Protein AF-Q23G77-F1 (afdb_monomer)

Foldseek 3Di:
DDDPCVVVVVVVVVVVVVVVVVVVVVVVVVVVVVVCVVCVVPPDDVLQVLLQVQQCVQQVQLVVLQVVPCVVDVLESRSLLVLLQVLLLVLLLLVLPPPDPSNSVSNSNRRSVNSHDPPVLVVSLVVNCVVPVVSSVCNVCVSVVSSVVSSVVSVVVSVVVD

Radius of gyration: 21.36 Å; Cα contacts (8 Å, |Δi|>4): 140; chains: 1; bounding box: 44×40×78 Å

Structure (mmCIF, N/CA/C/O backbone):
data_AF-Q23G77-F1
#
_entry.id   AF-Q23G77-F1
#
loop_
_atom_site.group_PDB
_atom_site.id
_atom_site.type_symbol
_atom_site.label_atom_id
_atom_site.label_alt_id
_atom_site.label_comp_id
_atom_site.label_asym_id
_atom_site.label_entity_id
_atom_site.label_seq_id
_atom_site.pdbx_PDB_ins_code
_atom_site.Cartn_x
_atom_site.Cartn_y
_atom_site.Cartn_z
_atom_site.occupancy
_atom_site.B_iso_or_equiv
_atom_site.auth_seq_id
_atom_site.auth_comp_id
_atom_site.auth_asym_id
_atom_site.auth_atom_id
_atom_site.pdbx_PDB_model_num
ATOM 1 N N . MET A 1 1 ? 13.137 16.584 50.695 1.00 63.25 1 MET A N 1
ATOM 2 C CA . MET A 1 1 ? 11.886 16.493 49.913 1.00 63.25 1 MET A CA 1
ATOM 3 C C . MET A 1 1 ? 11.955 15.185 49.136 1.00 63.25 1 MET A C 1
ATOM 5 O O . MET A 1 1 ? 12.635 15.125 48.122 1.00 63.25 1 MET A O 1
ATOM 9 N N . SER A 1 2 ? 11.422 14.098 49.696 1.00 70.06 2 SER A N 1
ATOM 10 C CA . SER A 1 2 ? 11.386 12.793 49.027 1.00 70.06 2 SER A CA 1
ATOM 11 C C . SER A 1 2 ? 10.334 12.839 47.921 1.00 70.06 2 SER A C 1
ATOM 13 O O . SER A 1 2 ? 9.212 13.284 48.165 1.00 70.06 2 SER A O 1
ATOM 15 N N . MET A 1 3 ? 10.692 12.426 46.701 1.00 59.19 3 MET A N 1
ATOM 16 C CA . MET A 1 3 ? 9.688 12.244 45.652 1.00 59.19 3 MET A CA 1
ATOM 17 C C . MET A 1 3 ? 8.653 11.209 46.118 1.00 59.19 3 MET A C 1
ATOM 19 O O . MET A 1 3 ? 9.038 10.201 46.716 1.00 59.19 3 MET A O 1
ATOM 23 N N . PRO A 1 4 ? 7.355 11.429 45.853 1.00 71.25 4 PRO A N 1
ATOM 24 C CA . PRO A 1 4 ? 6.320 10.469 46.199 1.00 71.25 4 PRO A CA 1
ATOM 25 C C . PRO A 1 4 ? 6.540 9.164 45.423 1.00 71.25 4 PRO A C 1
ATOM 27 O O . PRO A 1 4 ? 6.662 9.168 44.198 1.00 71.25 4 PRO A O 1
ATOM 30 N N . GLN A 1 5 ? 6.563 8.043 46.149 1.00 70.50 5 GLN A N 1
ATOM 31 C CA . GLN A 1 5 ? 6.802 6.680 45.649 1.00 70.50 5 GLN A CA 1
ATOM 32 C C . GLN A 1 5 ? 5.964 6.328 44.400 1.00 70.50 5 GLN A C 1
ATOM 34 O O . GLN A 1 5 ? 6.405 5.586 43.535 1.00 70.50 5 GLN A O 1
ATOM 39 N N . GLN A 1 6 ? 4.787 6.939 44.258 1.00 69.44 6 GLN A N 1
ATOM 40 C CA . GLN A 1 6 ? 3.874 6.764 43.127 1.00 69.44 6 GLN A CA 1
ATOM 41 C C . GLN A 1 6 ? 4.423 7.285 41.780 1.00 69.44 6 GLN A C 1
ATOM 43 O O . GLN A 1 6 ? 4.145 6.699 40.734 1.00 69.44 6 GLN A O 1
ATOM 48 N N . GLN A 1 7 ? 5.227 8.358 41.782 1.00 67.06 7 GLN A N 1
ATOM 49 C CA . GLN A 1 7 ? 5.918 8.839 40.571 1.00 67.06 7 GLN A CA 1
ATOM 50 C C . GLN A 1 7 ? 7.051 7.883 40.165 1.00 67.06 7 GLN A C 1
ATOM 52 O O . GLN A 1 7 ? 7.207 7.596 38.977 1.00 67.06 7 GLN A O 1
ATOM 57 N N . VAL A 1 8 ? 7.725 7.330 41.183 1.00 69.88 8 VAL A N 1
ATOM 58 C CA . VAL A 1 8 ? 8.559 6.112 41.184 1.00 69.88 8 VAL A CA 1
ATOM 59 C C . VAL A 1 8 ? 8.158 5.067 40.139 1.00 69.88 8 VAL A C 1
ATOM 61 O O . VAL A 1 8 ? 8.776 4.809 39.101 1.00 69.88 8 VAL A O 1
ATOM 64 N N . ASP A 1 9 ? 7.000 4.501 40.457 1.00 70.88 9 ASP A N 1
ATOM 65 C CA . ASP A 1 9 ? 6.458 3.305 39.839 1.00 70.88 9 ASP A CA 1
ATOM 66 C C . ASP A 1 9 ? 5.898 3.586 38.442 1.00 70.88 9 ASP A C 1
ATOM 68 O O . ASP A 1 9 ? 6.111 2.791 37.525 1.00 70.88 9 ASP A O 1
ATOM 72 N N . SER A 1 10 ? 5.282 4.757 38.232 1.00 68.81 10 SER A N 1
ATOM 73 C CA . SER A 1 10 ? 4.779 5.154 36.908 1.00 68.81 10 SER A CA 1
ATOM 74 C C . SER A 1 10 ? 5.895 5.270 35.864 1.00 68.81 10 SER A C 1
ATOM 76 O O . SER A 1 10 ? 5.735 4.825 34.725 1.00 68.81 10 SER A O 1
ATOM 78 N N . HIS A 1 11 ? 7.059 5.803 36.249 1.00 65.94 11 HIS A N 1
ATOM 79 C CA . HIS A 1 11 ? 8.170 5.999 35.322 1.00 65.94 11 HIS A CA 1
ATOM 80 C C . HIS A 1 11 ? 8.851 4.666 34.972 1.00 65.94 11 HIS A C 1
ATOM 82 O O . HIS A 1 11 ? 9.249 4.442 33.824 1.00 65.94 11 HIS A O 1
ATOM 88 N N . ASN A 1 12 ? 8.930 3.749 35.940 1.00 69.88 12 ASN A N 1
ATOM 89 C CA . ASN A 1 12 ? 9.421 2.389 35.720 1.00 69.88 12 ASN A CA 1
ATOM 90 C C . ASN A 1 12 ? 8.481 1.574 34.820 1.00 69.88 12 ASN A C 1
ATOM 92 O O . ASN A 1 12 ? 8.948 0.814 33.969 1.00 69.88 12 ASN A O 1
ATOM 96 N N . GLN A 1 13 ? 7.167 1.766 34.950 1.00 68.44 13 GLN A N 1
ATOM 97 C CA . GLN A 1 13 ? 6.171 1.070 34.137 1.00 68.44 13 GLN A CA 1
ATOM 98 C C . GLN A 1 13 ? 6.194 1.524 32.666 1.00 68.44 13 GLN A C 1
ATOM 100 O O . GLN A 1 13 ? 6.153 0.684 31.766 1.00 68.44 13 GLN A O 1
ATOM 105 N N . VAL A 1 14 ? 6.358 2.828 32.407 1.00 75.06 14 VAL A N 1
ATOM 106 C CA . VAL A 1 14 ? 6.509 3.374 31.042 1.00 75.06 14 VAL A CA 1
ATOM 107 C C . VAL A 1 14 ? 7.774 2.844 30.360 1.00 75.06 14 VAL A C 1
ATOM 109 O O . VAL A 1 14 ? 7.729 2.431 29.200 1.00 75.06 14 VAL A O 1
ATOM 112 N N . ASN A 1 15 ? 8.897 2.794 31.081 1.00 77.94 15 ASN A N 1
ATOM 113 C CA . ASN A 1 15 ? 10.148 2.257 30.542 1.00 77.94 15 ASN A CA 1
ATOM 114 C C . ASN A 1 15 ? 10.033 0.760 30.228 1.00 77.94 15 ASN A C 1
ATOM 116 O O . ASN A 1 15 ? 10.481 0.321 29.171 1.00 77.94 15 ASN A O 1
ATOM 120 N N . LYS A 1 16 ? 9.379 -0.015 31.102 1.00 77.00 16 LYS A N 1
ATOM 121 C CA . LYS A 1 16 ? 9.145 -1.448 30.887 1.00 77.00 16 LYS A CA 1
ATOM 122 C C . LYS A 1 16 ? 8.354 -1.707 29.599 1.00 77.00 16 LYS A C 1
ATOM 124 O O . LYS A 1 16 ? 8.768 -2.554 28.813 1.00 77.00 16 LYS A O 1
ATOM 129 N N . ASN A 1 17 ? 7.293 -0.939 29.339 1.00 78.69 17 ASN A N 1
ATOM 130 C CA . ASN A 1 17 ? 6.506 -1.062 28.105 1.00 78.69 17 ASN A CA 1
ATOM 131 C C . ASN A 1 17 ? 7.336 -0.760 26.846 1.00 78.69 17 ASN A C 1
ATOM 133 O O . ASN A 1 17 ? 7.266 -1.520 25.883 1.00 78.69 17 ASN A O 1
ATOM 137 N N . ARG A 1 18 ? 8.198 0.266 26.880 1.00 73.88 18 ARG A N 1
ATOM 138 C CA . ARG A 1 18 ? 9.117 0.564 25.765 1.00 73.88 18 ARG A CA 1
ATOM 139 C C . ARG A 1 18 ? 10.095 -0.575 25.475 1.00 73.88 18 ARG A C 1
ATOM 141 O O . ARG A 1 18 ? 10.356 -0.865 24.312 1.00 73.88 18 ARG A O 1
ATOM 148 N N . TYR A 1 19 ? 10.628 -1.240 26.502 1.00 77.88 19 TYR A N 1
ATOM 149 C CA . TYR A 1 19 ? 11.519 -2.388 26.292 1.00 77.88 19 TYR A CA 1
ATOM 150 C C . TYR A 1 19 ? 10.796 -3.576 25.649 1.00 77.88 19 TYR A C 1
ATOM 152 O O . TYR A 1 19 ? 11.379 -4.235 24.791 1.00 77.88 19 TYR A O 1
ATOM 160 N N . TYR A 1 20 ? 9.532 -3.823 26.009 1.00 77.19 20 TYR A N 1
ATOM 161 C CA . TYR A 1 20 ? 8.719 -4.849 25.349 1.00 77.19 20 TYR A CA 1
ATOM 162 C C . TYR A 1 20 ? 8.450 -4.513 23.882 1.00 77.19 20 TYR A C 1
ATOM 164 O O . TYR A 1 20 ? 8.608 -5.387 23.035 1.00 77.19 20 TYR A O 1
ATOM 172 N N . GLU A 1 21 ? 8.105 -3.264 23.565 1.00 71.44 21 GLU A N 1
ATOM 173 C CA . GLU A 1 21 ? 7.910 -2.824 22.177 1.00 71.44 21 GLU A CA 1
ATOM 174 C C . GLU A 1 21 ? 9.179 -3.034 21.339 1.00 71.44 21 GLU A C 1
ATOM 176 O O . GLU A 1 21 ? 9.121 -3.635 20.266 1.00 71.44 21 GLU A O 1
ATOM 181 N N . ILE A 1 22 ? 10.341 -2.621 21.857 1.00 78.25 22 ILE A N 1
ATOM 182 C CA . ILE A 1 22 ? 11.633 -2.813 21.181 1.00 78.25 22 ILE A CA 1
ATOM 183 C C . ILE A 1 22 ? 11.946 -4.305 21.013 1.00 78.25 22 ILE A C 1
ATOM 185 O O . ILE A 1 22 ? 12.368 -4.721 19.936 1.00 78.25 22 ILE A O 1
ATOM 189 N N . ALA A 1 23 ? 11.717 -5.126 22.041 1.00 79.12 23 ALA A N 1
ATOM 190 C CA . ALA A 1 23 ? 11.965 -6.564 21.975 1.00 79.12 23 ALA A CA 1
ATOM 191 C C . ALA A 1 23 ? 11.074 -7.263 20.936 1.00 79.12 23 ALA A C 1
ATOM 193 O O . ALA A 1 23 ? 11.560 -8.114 20.194 1.00 79.12 23 ALA A O 1
ATOM 194 N N . VAL A 1 24 ? 9.797 -6.877 20.838 1.00 74.75 24 VAL A N 1
ATOM 195 C CA . VAL A 1 24 ? 8.869 -7.395 19.820 1.00 74.75 24 VAL A CA 1
ATOM 196 C C . VAL A 1 24 ? 9.322 -6.992 18.418 1.00 74.75 24 VAL A C 1
ATOM 198 O O . VAL A 1 24 ? 9.345 -7.837 17.527 1.00 74.75 24 VAL A O 1
ATOM 201 N N . ILE A 1 25 ? 9.748 -5.740 18.223 1.00 74.31 25 ILE A N 1
ATOM 202 C CA . ILE A 1 25 ? 10.278 -5.272 16.933 1.00 74.31 25 ILE A CA 1
ATOM 203 C C . ILE A 1 25 ? 11.523 -6.076 16.536 1.00 74.31 25 ILE A C 1
ATOM 205 O O . ILE A 1 25 ? 11.597 -6.582 15.418 1.00 74.31 25 ILE A O 1
ATOM 209 N N . LEU A 1 26 ? 12.481 -6.248 17.452 1.00 75.88 26 LEU A N 1
ATOM 210 C CA . LEU A 1 26 ? 13.703 -7.017 17.192 1.00 75.88 26 LEU A CA 1
ATOM 211 C C . LEU A 1 26 ? 13.415 -8.495 16.905 1.00 75.88 26 LEU A C 1
ATOM 213 O O . LEU A 1 26 ? 14.096 -9.101 16.082 1.00 75.88 26 LEU A O 1
ATOM 217 N N . PHE A 1 27 ? 12.405 -9.067 17.560 1.00 81.44 27 PHE A N 1
ATOM 218 C CA . PHE A 1 27 ? 11.961 -10.438 17.323 1.00 81.44 27 PHE A CA 1
ATOM 219 C C . PHE A 1 27 ? 11.307 -10.618 15.947 1.00 81.44 27 PHE A C 1
ATOM 221 O O . PHE A 1 27 ? 11.573 -11.601 15.262 1.00 81.44 27 PHE A O 1
ATOM 228 N N . ILE A 1 28 ? 10.491 -9.657 15.506 1.00 75.94 28 ILE A N 1
ATOM 229 C CA . ILE A 1 28 ? 9.913 -9.675 14.154 1.00 75.94 28 ILE A CA 1
ATOM 230 C C . ILE A 1 28 ? 11.032 -9.582 13.110 1.00 75.94 28 ILE A C 1
ATOM 232 O O . ILE A 1 28 ? 11.087 -10.406 12.201 1.00 75.94 28 ILE A O 1
ATOM 236 N N . ILE A 1 29 ? 11.974 -8.651 13.294 1.00 78.88 29 ILE A N 1
ATOM 237 C CA . ILE A 1 29 ? 13.127 -8.487 12.398 1.00 78.88 29 ILE A CA 1
ATOM 238 C C . ILE A 1 29 ? 13.970 -9.769 12.344 1.00 78.88 29 ILE A C 1
ATOM 240 O O . ILE A 1 29 ? 14.403 -10.175 11.268 1.00 78.88 29 ILE A O 1
ATOM 244 N N . SER A 1 30 ? 14.206 -10.437 13.477 1.00 71.88 30 SER A N 1
ATOM 245 C CA . SER A 1 30 ? 15.010 -11.662 13.494 1.00 71.88 30 SER A CA 1
ATOM 246 C C . SER A 1 30 ? 14.306 -12.838 12.816 1.00 71.88 30 SER A C 1
ATOM 248 O O . SER A 1 30 ? 14.964 -13.582 12.090 1.00 71.88 30 SER A O 1
ATOM 250 N N . ILE A 1 31 ? 12.984 -12.976 12.969 1.00 77.81 31 ILE A N 1
ATOM 251 C CA . ILE A 1 31 ? 12.193 -13.958 12.213 1.00 77.81 31 ILE A CA 1
ATOM 252 C C . ILE A 1 31 ? 12.276 -13.679 10.713 1.00 77.81 31 ILE A C 1
ATOM 254 O O . ILE A 1 31 ? 12.492 -14.614 9.944 1.00 77.81 31 ILE A O 1
ATOM 258 N N . GLU A 1 32 ? 12.144 -12.421 10.289 1.00 75.75 32 GLU A N 1
ATOM 259 C CA . GLU A 1 32 ? 12.254 -12.050 8.874 1.00 75.75 32 GLU A CA 1
ATOM 260 C C . GLU A 1 32 ? 13.648 -12.355 8.318 1.00 75.75 32 GLU A C 1
ATOM 262 O O . GLU A 1 32 ? 13.753 -12.942 7.244 1.00 75.75 32 GLU A O 1
ATOM 267 N N . ILE A 1 33 ? 14.718 -12.059 9.064 1.00 73.38 33 ILE A N 1
ATOM 268 C CA . ILE A 1 33 ? 16.099 -12.367 8.660 1.00 73.38 33 ILE A CA 1
ATOM 269 C C . ILE A 1 33 ? 16.335 -13.879 8.573 1.00 73.38 33 ILE A C 1
ATOM 271 O O . ILE A 1 33 ? 16.971 -14.345 7.627 1.00 73.38 33 ILE A O 1
ATOM 275 N N . ILE A 1 34 ? 15.840 -14.660 9.538 1.00 73.06 34 ILE A N 1
ATOM 276 C CA . ILE A 1 34 ? 15.989 -16.124 9.546 1.00 73.06 34 ILE A CA 1
ATOM 277 C C . ILE A 1 34 ? 15.176 -16.744 8.406 1.00 73.06 34 ILE A C 1
ATOM 279 O O . ILE A 1 34 ? 15.706 -17.567 7.661 1.00 73.06 34 ILE A O 1
ATOM 283 N N . GLY A 1 35 ? 13.925 -16.314 8.225 1.00 69.62 35 GLY A N 1
ATOM 284 C CA . GLY A 1 35 ? 13.074 -16.737 7.113 1.00 69.62 35 GLY A CA 1
ATOM 285 C C . GLY A 1 35 ? 13.700 -16.394 5.762 1.00 69.62 35 GLY A C 1
ATOM 286 O O . GLY A 1 35 ? 13.786 -17.261 4.893 1.00 69.62 35 GLY A O 1
ATOM 287 N N . PHE A 1 36 ? 14.234 -15.178 5.624 1.00 67.06 36 PHE A N 1
ATOM 288 C CA . PHE A 1 36 ? 14.992 -14.744 4.454 1.00 67.06 36 PHE A CA 1
ATOM 289 C C . PHE A 1 36 ? 16.226 -15.618 4.219 1.00 67.06 36 PHE A C 1
ATOM 291 O O . PHE A 1 36 ? 16.433 -16.083 3.107 1.00 67.06 36 PHE A O 1
ATOM 298 N N . SER A 1 37 ? 17.008 -15.915 5.258 1.00 61.50 37 SER A N 1
ATOM 299 C CA . SER A 1 37 ? 18.234 -16.717 5.145 1.00 61.50 37 SER A CA 1
ATOM 300 C C . SER A 1 37 ? 17.947 -18.169 4.742 1.00 61.50 37 SER A C 1
ATOM 302 O O . SER A 1 37 ? 18.652 -18.728 3.901 1.00 61.50 37 SER A O 1
ATOM 304 N N . ILE A 1 38 ? 16.890 -18.776 5.294 1.00 64.44 38 ILE A N 1
ATOM 305 C CA . ILE A 1 38 ? 16.458 -20.141 4.954 1.00 64.44 38 ILE A CA 1
ATOM 306 C C . ILE A 1 38 ? 15.954 -20.201 3.506 1.00 64.44 38 ILE A C 1
ATOM 308 O O . ILE A 1 38 ? 16.300 -21.124 2.762 1.00 64.44 38 ILE A O 1
ATOM 312 N N . ALA A 1 39 ? 15.172 -19.199 3.097 1.00 57.28 39 ALA A N 1
ATOM 313 C CA . ALA A 1 39 ? 14.651 -19.086 1.743 1.00 57.28 39 ALA A CA 1
ATOM 314 C C . ALA A 1 39 ? 15.788 -18.866 0.724 1.00 57.28 39 ALA A C 1
ATOM 316 O O . ALA A 1 39 ? 15.895 -19.607 -0.256 1.00 57.28 39 ALA A O 1
ATOM 317 N N . PHE A 1 40 ? 16.699 -17.932 1.014 1.00 62.38 40 PHE A N 1
ATOM 318 C CA . PHE A 1 40 ? 17.852 -17.570 0.183 1.00 62.38 40 PHE A CA 1
ATOM 319 C C . PHE A 1 40 ? 18.828 -18.738 -0.021 1.00 62.38 40 PHE A C 1
ATOM 321 O O . PHE A 1 40 ? 19.319 -18.946 -1.126 1.00 62.38 40 PHE A O 1
ATOM 328 N N . SER A 1 41 ? 19.065 -19.544 1.020 1.00 58.00 41 SER A N 1
ATOM 329 C CA . SER A 1 41 ? 19.972 -20.700 0.978 1.00 58.00 41 SER A CA 1
ATOM 330 C C . SER A 1 41 ? 19.503 -21.837 0.065 1.00 58.00 41 SER A C 1
ATOM 332 O O . SER A 1 41 ? 20.321 -22.679 -0.304 1.00 58.00 41 SER A O 1
ATOM 334 N N . SER A 1 42 ? 18.205 -21.924 -0.229 1.00 56.75 42 SER A N 1
ATOM 335 C CA . SER A 1 42 ? 17.614 -23.182 -0.700 1.00 56.75 42 SER A CA 1
ATOM 336 C C . SER A 1 42 ? 16.935 -23.078 -2.068 1.00 56.75 42 SER A C 1
ATOM 338 O O . SER A 1 42 ? 16.825 -24.097 -2.743 1.00 56.75 42 SER A O 1
ATOM 340 N N . TYR A 1 43 ? 16.467 -21.889 -2.484 1.00 57.56 43 TYR A N 1
ATOM 341 C CA . TYR A 1 43 ? 15.514 -21.787 -3.605 1.00 57.56 43 TYR A CA 1
ATOM 342 C C . TYR A 1 43 ? 15.552 -20.498 -4.449 1.00 57.56 43 TYR A C 1
ATOM 344 O O . TYR A 1 43 ? 14.745 -20.372 -5.369 1.00 57.56 43 TYR A O 1
ATOM 352 N N . PHE A 1 44 ? 16.426 -19.523 -4.175 1.00 59.31 44 PHE A N 1
ATOM 353 C CA . PHE A 1 44 ? 16.261 -18.196 -4.784 1.00 59.31 44 PHE A CA 1
ATOM 354 C C . PHE A 1 44 ? 16.875 -18.076 -6.179 1.00 59.31 44 PHE A C 1
ATOM 356 O O . PHE A 1 44 ? 18.067 -17.822 -6.341 1.00 59.31 44 PHE A O 1
ATOM 363 N N . ASP A 1 45 ? 16.015 -18.180 -7.193 1.00 66.31 45 ASP A N 1
ATOM 364 C CA . ASP A 1 45 ? 16.232 -17.485 -8.459 1.00 66.31 45 ASP A CA 1
ATOM 365 C C . ASP A 1 45 ? 16.374 -15.978 -8.164 1.00 66.31 45 ASP A C 1
ATOM 367 O O . ASP A 1 45 ? 15.590 -15.409 -7.394 1.00 66.31 45 ASP A O 1
ATOM 371 N N . LEU A 1 46 ? 17.383 -15.330 -8.758 1.00 67.19 46 LEU A N 1
ATOM 372 C CA . LEU A 1 46 ? 17.695 -13.904 -8.566 1.00 67.19 46 LEU A CA 1
ATOM 373 C C . LEU A 1 46 ? 16.475 -13.008 -8.820 1.00 67.19 46 LEU A C 1
ATOM 375 O O . LEU A 1 46 ? 16.370 -11.924 -8.249 1.00 67.19 46 LEU A O 1
ATOM 379 N N . ASN A 1 47 ? 15.524 -13.492 -9.617 1.00 66.62 47 ASN A N 1
ATOM 380 C CA . ASN A 1 47 ? 14.263 -12.824 -9.904 1.00 66.62 47 ASN A CA 1
ATOM 381 C C . ASN A 1 47 ? 13.408 -12.532 -8.654 1.00 66.62 47 ASN A C 1
ATOM 383 O O . ASN A 1 47 ? 12.789 -11.473 -8.576 1.00 66.62 47 ASN A O 1
ATOM 387 N N . TYR A 1 48 ? 13.415 -13.402 -7.640 1.00 72.38 48 TYR A N 1
ATOM 388 C CA . TYR A 1 48 ? 12.634 -13.192 -6.410 1.00 72.38 48 TYR A CA 1
ATOM 389 C C . TYR A 1 48 ? 13.353 -12.310 -5.383 1.00 72.38 48 TYR A C 1
ATOM 391 O O . TYR A 1 48 ? 12.725 -11.765 -4.473 1.00 72.38 48 TYR A O 1
ATOM 399 N N . LEU A 1 49 ? 14.673 -12.146 -5.517 1.00 74.19 49 LEU A N 1
ATOM 400 C CA . LEU A 1 49 ? 15.459 -11.314 -4.608 1.00 74.19 49 LEU A CA 1
ATOM 401 C C . LEU A 1 49 ? 14.995 -9.855 -4.667 1.00 74.19 49 LEU A C 1
ATOM 403 O O . LEU A 1 49 ? 14.852 -9.208 -3.630 1.00 74.19 49 LEU A O 1
ATOM 407 N N . TYR A 1 50 ? 14.709 -9.355 -5.869 1.00 72.50 50 TYR A N 1
ATOM 408 C CA . TYR A 1 50 ? 14.224 -7.994 -6.065 1.00 72.50 50 TYR A CA 1
ATOM 409 C C . TYR A 1 50 ? 12.864 -7.767 -5.401 1.00 72.50 50 TYR A C 1
ATOM 411 O O . TYR A 1 50 ? 12.693 -6.765 -4.712 1.00 72.50 50 TYR A O 1
ATOM 419 N N . GLU A 1 51 ? 11.923 -8.705 -5.517 1.00 79.94 51 GLU A N 1
ATOM 420 C CA . GLU A 1 51 ? 10.606 -8.583 -4.876 1.00 79.94 51 GLU A CA 1
ATOM 421 C C . GLU A 1 51 ? 10.724 -8.446 -3.352 1.00 79.94 51 GLU A C 1
ATOM 423 O O . GLU A 1 51 ? 10.092 -7.570 -2.756 1.00 79.94 51 GLU A O 1
ATOM 428 N N . ILE A 1 52 ? 11.596 -9.245 -2.725 1.00 82.69 52 ILE A N 1
ATOM 429 C CA . ILE A 1 52 ? 11.841 -9.159 -1.281 1.00 82.69 52 ILE A CA 1
ATOM 430 C C . ILE A 1 52 ? 12.516 -7.840 -0.909 1.00 82.69 52 ILE A C 1
ATOM 432 O O . ILE A 1 52 ? 12.087 -7.182 0.039 1.00 82.69 52 ILE A O 1
ATOM 436 N N . LEU A 1 53 ? 13.552 -7.429 -1.645 1.00 82.19 53 LEU A N 1
ATOM 437 C CA . LEU A 1 53 ? 14.288 -6.196 -1.352 1.00 82.19 53 LEU A CA 1
ATOM 438 C C . LEU A 1 53 ? 13.413 -4.945 -1.519 1.00 82.19 53 LEU A C 1
ATOM 440 O O . LEU A 1 53 ? 13.536 -3.994 -0.744 1.00 82.19 53 LEU A O 1
ATOM 444 N N . PHE A 1 54 ? 12.509 -4.945 -2.499 1.00 83.88 54 PHE A N 1
ATOM 445 C CA . PHE A 1 54 ? 11.592 -3.834 -2.750 1.00 83.88 54 PHE A CA 1
ATOM 446 C C . PHE A 1 54 ? 10.345 -3.854 -1.855 1.00 83.88 54 PHE A C 1
ATOM 448 O O . PHE A 1 54 ? 9.692 -2.818 -1.704 1.00 83.88 54 PHE A O 1
ATOM 455 N N . GLY A 1 55 ? 10.044 -4.976 -1.195 1.00 89.06 55 GLY A N 1
ATOM 456 C CA . GLY A 1 55 ? 8.945 -5.103 -0.236 1.00 89.06 55 GLY A CA 1
ATOM 457 C C . GLY A 1 55 ? 8.950 -4.012 0.848 1.00 89.06 55 GLY A C 1
ATOM 458 O O . GLY A 1 55 ? 7.991 -3.239 0.928 1.00 89.06 55 GLY A O 1
ATOM 459 N N . PRO A 1 56 ? 10.020 -3.859 1.648 1.00 89.00 56 PRO A N 1
ATOM 460 C CA . PRO A 1 56 ? 10.109 -2.812 2.669 1.00 89.00 56 PRO A CA 1
ATOM 461 C C . PRO A 1 56 ? 9.943 -1.387 2.123 1.00 89.00 56 PRO A C 1
ATOM 463 O O . PRO A 1 56 ? 9.367 -0.534 2.802 1.00 89.00 56 PRO A O 1
ATOM 466 N N . ILE A 1 57 ? 10.391 -1.136 0.886 1.00 86.69 57 ILE A N 1
ATOM 467 C CA . ILE A 1 57 ? 10.319 0.184 0.240 1.00 86.69 57 ILE A CA 1
ATOM 468 C C . ILE A 1 57 ? 8.869 0.622 0.018 1.00 86.69 57 ILE A C 1
ATOM 470 O O . ILE A 1 57 ? 8.582 1.806 0.153 1.00 86.69 57 ILE A O 1
ATOM 474 N N . GLY A 1 58 ? 7.946 -0.297 -0.273 1.00 91.38 58 GLY A N 1
ATOM 475 C CA . GLY A 1 58 ? 6.516 0.028 -0.340 1.00 91.38 58 GLY A CA 1
ATOM 476 C C . GLY A 1 58 ? 5.799 -0.042 1.010 1.00 91.38 58 GLY A C 1
ATOM 477 O O . GLY A 1 58 ? 4.954 0.804 1.319 1.00 91.38 58 GLY A O 1
ATOM 478 N N . ALA A 1 59 ? 6.178 -0.995 1.864 1.00 94.25 59 ALA A N 1
ATOM 479 C CA . ALA A 1 59 ? 5.537 -1.196 3.161 1.00 94.25 59 ALA A CA 1
ATOM 480 C C . ALA A 1 59 ? 5.751 -0.012 4.118 1.00 94.25 59 ALA A C 1
ATOM 482 O O . ALA A 1 59 ? 4.828 0.355 4.853 1.00 94.25 59 ALA A O 1
ATOM 483 N N . LEU A 1 60 ? 6.940 0.604 4.106 1.00 91.25 60 LEU A N 1
ATOM 484 C CA . LEU A 1 60 ? 7.271 1.717 4.996 1.00 91.25 60 LEU A CA 1
ATOM 485 C C . LEU A 1 60 ? 6.443 2.985 4.690 1.00 91.25 60 LEU A C 1
ATOM 487 O O . LEU A 1 60 ? 5.813 3.501 5.617 1.00 91.25 60 LEU A O 1
ATOM 491 N N . PRO A 1 61 ? 6.342 3.480 3.439 1.00 89.56 61 PRO A N 1
ATOM 492 C CA . PRO A 1 61 ? 5.427 4.565 3.098 1.00 89.56 61 PRO A CA 1
ATOM 493 C C . PRO A 1 61 ? 3.972 4.233 3.420 1.00 89.56 61 PRO A C 1
ATOM 495 O O . PRO A 1 61 ? 3.287 5.083 3.985 1.00 89.56 61 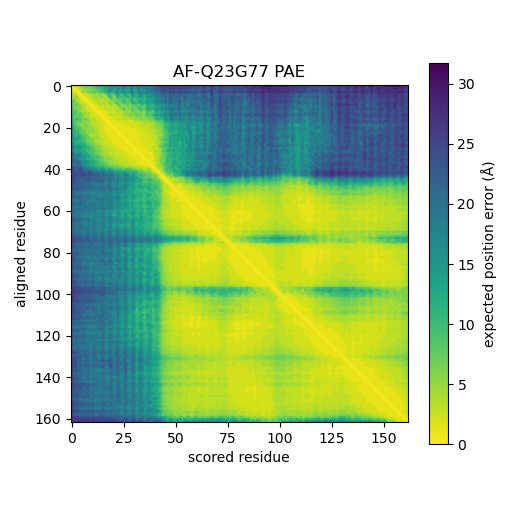PRO A O 1
ATOM 498 N N . ARG A 1 62 ? 3.504 3.003 3.159 1.00 96.88 62 ARG A N 1
ATOM 499 C CA . ARG A 1 62 ? 2.147 2.574 3.546 1.00 96.88 62 ARG A CA 1
ATOM 500 C C . ARG A 1 62 ? 1.921 2.707 5.049 1.00 96.88 62 ARG A C 1
ATOM 502 O O . ARG A 1 62 ? 0.886 3.221 5.478 1.00 96.88 62 ARG A O 1
ATOM 509 N N . TYR A 1 63 ? 2.884 2.259 5.854 1.00 95.69 63 TYR A N 1
ATOM 510 C CA . TYR A 1 63 ? 2.837 2.381 7.309 1.00 95.69 63 TYR A CA 1
ATOM 511 C C . TYR A 1 63 ? 2.796 3.850 7.748 1.00 95.69 63 TYR A C 1
ATOM 513 O O . TYR A 1 63 ? 1.951 4.228 8.562 1.00 95.69 63 TYR A O 1
ATOM 521 N N . ILE A 1 64 ? 3.645 4.705 7.171 1.00 92.69 64 ILE A N 1
ATOM 522 C CA . ILE A 1 64 ? 3.667 6.144 7.469 1.00 92.69 64 ILE A CA 1
ATOM 523 C C . ILE A 1 64 ? 2.336 6.800 7.077 1.00 92.69 64 ILE A C 1
ATOM 525 O O . ILE A 1 64 ? 1.738 7.494 7.896 1.00 92.69 64 ILE A O 1
ATOM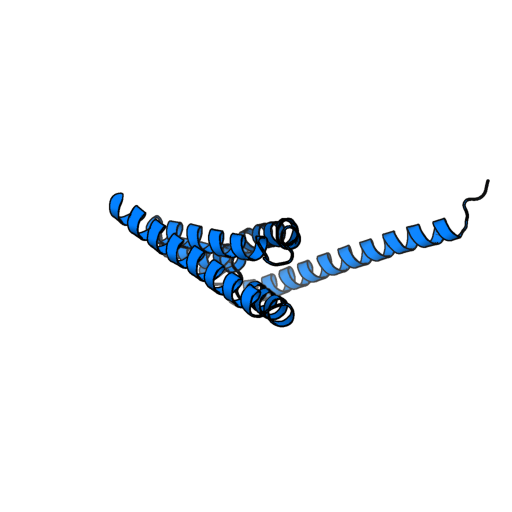 529 N N . LEU A 1 65 ? 1.830 6.553 5.867 1.00 94.19 65 LEU A N 1
ATOM 530 C CA . LEU A 1 65 ? 0.552 7.093 5.396 1.00 94.19 65 LEU A CA 1
ATOM 531 C C . LEU A 1 65 ? -0.600 6.646 6.298 1.00 94.19 65 LEU A C 1
ATOM 533 O O . LEU A 1 65 ? -1.390 7.474 6.747 1.00 94.19 65 LEU A O 1
ATOM 537 N N . SER A 1 66 ?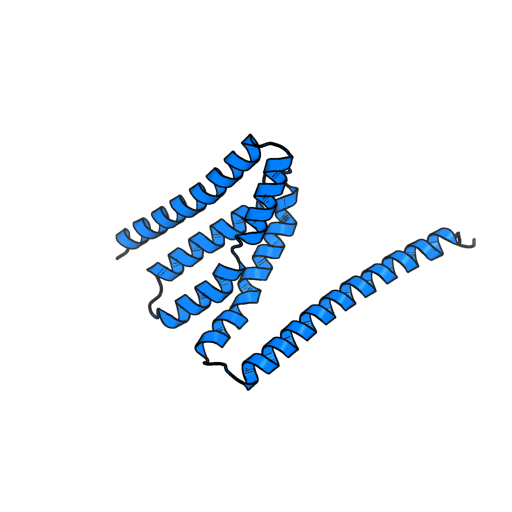 -0.666 5.355 6.623 1.00 95.88 66 SER A N 1
ATOM 538 C CA . SER A 1 66 ? -1.717 4.799 7.481 1.00 95.88 66 SER A CA 1
ATOM 539 C C . SER A 1 66 ? -1.670 5.399 8.886 1.00 95.88 66 SER A C 1
ATOM 541 O O . SER A 1 66 ? -2.685 5.877 9.387 1.00 95.88 66 SER A O 1
ATOM 543 N N . THR A 1 67 ? -0.492 5.455 9.513 1.00 94.19 67 THR A N 1
ATOM 544 C CA . THR A 1 67 ? -0.343 5.998 10.874 1.00 94.19 67 THR A CA 1
ATOM 545 C C . THR A 1 67 ? -0.562 7.505 10.950 1.00 94.19 67 THR A C 1
ATOM 547 O O . THR A 1 67 ? -1.072 7.984 11.961 1.00 94.19 67 THR A O 1
ATOM 550 N N . LYS A 1 68 ? -0.196 8.264 9.910 1.00 95.06 68 LYS A N 1
ATOM 551 C CA . LYS A 1 68 ? -0.312 9.729 9.899 1.00 95.06 68 LYS A CA 1
ATOM 552 C C . LYS A 1 68 ? -1.664 10.243 9.413 1.00 95.06 68 LYS A C 1
ATOM 554 O O . LYS A 1 68 ? -2.048 11.339 9.804 1.00 95.06 68 LYS A O 1
ATOM 559 N N . LEU A 1 69 ? -2.370 9.495 8.564 1.00 96.12 69 LEU A N 1
ATOM 560 C CA . LEU A 1 69 ? -3.555 10.011 7.872 1.00 96.12 69 LEU A CA 1
ATOM 561 C C . LEU A 1 69 ? -4.852 9.278 8.230 1.00 96.12 69 LEU A C 1
ATOM 563 O O . LEU A 1 69 ? -5.912 9.896 8.138 1.00 96.12 69 LEU A O 1
ATOM 567 N N . ASN A 1 70 ? -4.819 8.017 8.688 1.00 94.38 70 ASN A N 1
ATOM 568 C CA . ASN A 1 70 ? -6.064 7.287 8.994 1.00 94.38 70 ASN A CA 1
ATOM 569 C C . ASN A 1 70 ? -6.837 7.872 10.183 1.00 94.38 70 ASN A C 1
ATOM 571 O O . ASN A 1 70 ? -8.048 7.690 10.262 1.00 94.38 70 ASN A O 1
ATOM 575 N N . TYR A 1 71 ? -6.176 8.592 11.095 1.00 92.56 71 TYR A N 1
ATOM 576 C CA . TYR A 1 71 ? -6.858 9.239 12.220 1.00 92.56 71 TYR A CA 1
ATOM 577 C C . TYR A 1 71 ? -7.459 10.607 11.866 1.00 92.56 71 TYR A C 1
ATOM 579 O O . TYR A 1 71 ? -8.275 11.113 12.634 1.00 92.56 71 TYR A O 1
ATOM 587 N N . LEU A 1 72 ? -7.069 11.219 10.738 1.00 92.12 72 LEU A N 1
ATOM 588 C CA . LEU A 1 72 ? -7.533 12.563 10.366 1.00 92.12 72 LEU A CA 1
ATOM 589 C C . LEU A 1 72 ? -9.032 12.583 10.062 1.00 92.12 72 LEU A C 1
ATOM 591 O O . LEU A 1 72 ? -9.719 13.548 10.387 1.00 92.12 72 LEU A O 1
ATOM 595 N N . PHE A 1 73 ? -9.548 11.500 9.480 1.00 86.44 73 PHE A N 1
ATOM 596 C CA . PHE A 1 73 ? -10.959 11.359 9.156 1.00 86.44 73 PHE A CA 1
ATOM 597 C C . PHE A 1 73 ? -11.496 10.070 9.775 1.00 86.44 73 PHE A C 1
ATOM 599 O O . PHE A 1 73 ? -11.282 8.972 9.277 1.00 86.44 73 PHE A O 1
ATOM 606 N N . SER A 1 74 ? -12.275 10.201 10.849 1.00 77.75 74 SER A N 1
ATOM 607 C CA . SER A 1 74 ? -12.873 9.060 11.568 1.00 77.75 74 SER A CA 1
ATOM 608 C C . SER A 1 74 ? -13.794 8.182 10.710 1.00 77.75 74 SER A C 1
ATOM 610 O O . SER A 1 74 ? -14.108 7.051 11.081 1.00 77.75 74 SER A O 1
ATOM 612 N N . CYS A 1 75 ? -14.254 8.728 9.584 1.00 75.19 75 CYS A N 1
ATOM 613 C CA . CYS A 1 75 ? -15.143 8.084 8.625 1.00 75.19 75 CYS A CA 1
ATOM 614 C C . CYS A 1 75 ? -14.408 7.552 7.388 1.00 75.19 75 CYS A C 1
ATOM 616 O O . CYS A 1 75 ? -15.061 6.970 6.525 1.00 75.19 75 CYS A O 1
ATOM 618 N N . PHE A 1 76 ? -13.107 7.832 7.253 1.00 88.38 76 PHE A N 1
ATOM 619 C CA . PHE A 1 76 ? -12.381 7.626 6.008 1.00 88.38 76 PHE A CA 1
ATOM 620 C C . PHE A 1 76 ? -10.894 7.382 6.267 1.00 88.38 76 PHE A C 1
ATOM 622 O O . PHE A 1 76 ? -10.149 8.295 6.617 1.00 88.38 76 PHE A O 1
ATOM 629 N N . GLN A 1 77 ? -10.444 6.148 6.068 1.00 94.88 77 GLN A N 1
ATOM 630 C CA . GLN A 1 77 ? -9.058 5.749 6.286 1.00 94.88 77 GLN A CA 1
ATOM 631 C C . GLN A 1 77 ? -8.183 6.235 5.127 1.00 94.88 77 GLN A C 1
ATOM 633 O O . GLN A 1 77 ? -7.817 5.500 4.210 1.00 94.88 77 GLN A O 1
ATOM 638 N N . LEU A 1 78 ? -7.895 7.538 5.158 1.00 95.69 78 LEU A N 1
ATOM 639 C CA . LEU A 1 78 ? -7.243 8.268 4.077 1.00 95.69 78 LEU A CA 1
ATOM 640 C C . LEU A 1 78 ? -5.850 7.721 3.753 1.00 95.69 78 LEU A C 1
ATOM 642 O O . LEU A 1 78 ? -5.464 7.685 2.591 1.00 95.69 78 LEU A O 1
ATOM 646 N N . GLY A 1 79 ? -5.103 7.276 4.758 1.00 96.81 79 GLY A N 1
ATOM 647 C CA . GLY A 1 79 ? -3.795 6.659 4.572 1.00 96.81 79 GLY A CA 1
ATOM 648 C C . GLY A 1 79 ? -3.873 5.352 3.788 1.00 96.81 79 GLY A C 1
ATOM 649 O O . GLY A 1 79 ? -3.090 5.168 2.857 1.00 96.81 79 GLY A O 1
ATOM 650 N N . THR A 1 80 ? -4.846 4.488 4.092 1.00 96.94 80 THR A N 1
ATOM 651 C CA . THR A 1 80 ? -5.094 3.258 3.324 1.00 96.94 80 THR A CA 1
ATOM 652 C C . THR A 1 80 ? -5.473 3.588 1.878 1.00 96.94 80 THR A C 1
ATOM 654 O O . THR A 1 80 ? -4.880 3.037 0.948 1.00 96.94 80 THR A O 1
ATOM 657 N N . LEU A 1 81 ? -6.397 4.538 1.676 1.00 96.25 81 LEU A N 1
ATOM 658 C CA . LEU A 1 81 ? -6.791 4.978 0.334 1.00 96.25 81 LEU A CA 1
ATOM 659 C C . LEU A 1 81 ? -5.599 5.520 -0.460 1.00 96.25 81 LEU A C 1
ATOM 661 O O . LEU A 1 81 ? -5.393 5.111 -1.600 1.00 96.25 81 LEU A O 1
ATOM 665 N N . LEU A 1 82 ? -4.811 6.427 0.123 1.00 97.00 82 LEU A N 1
ATOM 666 C CA . LEU A 1 82 ? -3.679 7.041 -0.571 1.00 97.00 82 LEU A CA 1
ATOM 667 C C . LEU A 1 82 ? -2.597 6.018 -0.892 1.00 97.00 82 LEU A C 1
ATOM 669 O O . LEU A 1 82 ? -2.022 6.076 -1.972 1.00 97.00 82 LEU A O 1
ATOM 673 N N . SER A 1 83 ? -2.354 5.059 0.000 1.00 97.50 83 SER A N 1
ATOM 674 C CA . SER A 1 83 ? -1.391 3.986 -0.256 1.00 97.50 83 SER A CA 1
ATOM 675 C C . SER A 1 83 ? -1.825 3.129 -1.453 1.00 97.50 83 SER A C 1
ATOM 677 O O . SER A 1 83 ? -1.030 2.886 -2.360 1.00 97.50 83 SER A O 1
ATOM 679 N N . ASN A 1 84 ? -3.110 2.761 -1.528 1.00 97.56 84 ASN A N 1
ATOM 680 C CA . ASN A 1 84 ? -3.668 2.032 -2.673 1.00 97.56 84 ASN A CA 1
ATOM 681 C C . ASN A 1 84 ? -3.635 2.858 -3.965 1.00 97.56 84 ASN A C 1
ATOM 683 O O . ASN A 1 84 ? -3.282 2.337 -5.025 1.00 97.56 84 ASN A O 1
ATOM 687 N N . TRP A 1 85 ? -3.959 4.148 -3.879 1.00 97.19 85 TRP A N 1
ATOM 688 C CA . TRP A 1 85 ? -3.946 5.050 -5.023 1.00 97.19 85 TRP A CA 1
ATOM 689 C C . TRP A 1 85 ? -2.532 5.263 -5.576 1.00 97.19 85 TRP A C 1
ATOM 691 O O . TRP A 1 85 ? -2.317 5.049 -6.768 1.00 97.19 85 TRP A O 1
ATOM 701 N N . PHE A 1 86 ? -1.554 5.598 -4.726 1.00 96.12 86 PHE A N 1
ATOM 702 C CA . PHE A 1 86 ? -0.155 5.739 -5.140 1.00 96.12 86 PHE A CA 1
ATOM 703 C C . PHE A 1 86 ? 0.407 4.431 -5.690 1.00 96.12 86 PHE A C 1
ATOM 705 O O . PHE A 1 86 ? 1.025 4.448 -6.754 1.00 96.12 86 PHE A O 1
ATOM 712 N N . GLY A 1 87 ? 0.139 3.304 -5.019 1.00 95.25 87 GLY A N 1
ATOM 713 C CA . GLY A 1 87 ? 0.523 1.982 -5.510 1.00 95.25 87 GLY A CA 1
ATOM 714 C C . GLY A 1 87 ? -0.019 1.715 -6.913 1.00 95.25 87 GLY A C 1
ATOM 715 O O . GLY A 1 87 ? 0.729 1.295 -7.789 1.00 95.25 87 GLY A O 1
ATOM 716 N N . THR A 1 88 ? -1.289 2.048 -7.162 1.00 95.50 88 THR A N 1
ATOM 717 C CA . THR A 1 88 ? -1.921 1.895 -8.482 1.00 95.50 88 THR A CA 1
ATOM 718 C C . THR A 1 88 ? -1.288 2.811 -9.530 1.00 95.50 88 THR A C 1
ATOM 720 O O . THR A 1 88 ? -0.909 2.344 -10.602 1.00 95.50 88 THR A O 1
ATOM 723 N N . VAL A 1 89 ? -1.148 4.107 -9.239 1.00 95.19 89 VAL A N 1
ATOM 724 C CA . VAL A 1 89 ? -0.604 5.090 -10.190 1.00 95.19 89 VAL A CA 1
ATOM 725 C C . VAL A 1 89 ? 0.822 4.730 -10.592 1.00 95.19 89 VAL A C 1
ATOM 727 O O . VAL A 1 89 ? 1.121 4.654 -11.781 1.00 95.19 89 VAL A O 1
ATOM 730 N N . ILE A 1 90 ? 1.692 4.466 -9.618 1.00 93.00 90 ILE A N 1
ATOM 731 C CA . ILE A 1 90 ? 3.097 4.145 -9.881 1.00 93.00 90 ILE A CA 1
ATOM 732 C C . ILE A 1 90 ? 3.207 2.804 -10.616 1.00 93.00 90 ILE A C 1
ATOM 734 O O . ILE A 1 90 ? 3.969 2.708 -11.575 1.00 93.00 90 ILE A O 1
ATOM 738 N N . ALA A 1 91 ? 2.412 1.797 -10.239 1.00 92.50 91 ALA A N 1
ATOM 739 C CA . ALA A 1 91 ? 2.367 0.516 -10.941 1.00 92.50 91 ALA A CA 1
ATOM 740 C C . ALA A 1 91 ? 2.019 0.681 -12.430 1.00 92.50 91 ALA A C 1
ATOM 742 O O . ALA A 1 91 ? 2.697 0.113 -13.284 1.00 92.50 91 ALA A O 1
ATOM 743 N N . PHE A 1 92 ? 1.009 1.493 -12.756 1.00 92.06 92 PHE A N 1
ATOM 744 C CA . PHE A 1 92 ? 0.646 1.759 -14.149 1.00 92.06 92 PHE A CA 1
ATOM 745 C C . PHE A 1 92 ? 1.696 2.598 -14.885 1.00 92.06 92 PHE A C 1
ATOM 747 O O . PHE A 1 92 ? 1.986 2.301 -16.041 1.00 92.06 92 PHE A O 1
ATOM 754 N N . ILE A 1 93 ? 2.314 3.591 -14.234 1.00 90.75 93 ILE A N 1
ATOM 755 C CA . ILE A 1 93 ? 3.423 4.356 -14.828 1.00 90.75 93 ILE A CA 1
ATOM 756 C C . ILE A 1 93 ? 4.580 3.414 -15.183 1.00 90.75 93 ILE A C 1
ATOM 758 O O . ILE A 1 93 ? 5.095 3.469 -16.299 1.00 90.75 93 ILE A O 1
ATOM 762 N N . LEU A 1 94 ? 4.966 2.516 -14.274 1.00 90.31 94 LEU A N 1
ATOM 763 C CA . LEU A 1 94 ? 6.020 1.532 -14.529 1.00 90.31 94 LEU A CA 1
ATOM 764 C C . LEU A 1 94 ? 5.636 0.591 -15.675 1.00 90.31 94 LEU A C 1
ATOM 766 O O . LEU A 1 94 ? 6.452 0.349 -16.560 1.00 90.31 94 LEU A O 1
ATOM 770 N N . GLN A 1 95 ? 4.385 0.126 -15.712 1.00 88.94 95 GLN A N 1
ATOM 771 C CA . GLN A 1 95 ? 3.892 -0.755 -16.772 1.00 88.94 95 GLN A CA 1
ATOM 772 C C . GLN A 1 95 ? 4.020 -0.130 -18.172 1.00 88.94 95 GLN A C 1
ATOM 774 O O . GLN A 1 95 ? 4.296 -0.856 -19.128 1.00 88.94 95 GLN A O 1
ATOM 779 N N . VAL A 1 96 ? 3.805 1.185 -18.305 1.00 89.31 96 VAL A N 1
ATOM 780 C CA . VAL A 1 96 ? 3.822 1.874 -19.610 1.00 89.31 96 VAL A CA 1
ATOM 781 C C . VAL A 1 96 ? 5.177 2.473 -19.984 1.00 89.31 96 VAL A C 1
ATOM 783 O O . VAL A 1 96 ? 5.455 2.627 -21.168 1.00 89.31 96 VAL A O 1
ATOM 786 N N . THR A 1 97 ? 6.020 2.822 -19.008 1.00 86.00 97 THR A N 1
ATOM 787 C CA . THR A 1 97 ? 7.317 3.483 -19.264 1.00 86.00 97 THR A CA 1
ATOM 788 C C . THR A 1 97 ? 8.507 2.530 -19.273 1.00 86.00 97 THR A C 1
ATOM 790 O O . THR A 1 97 ? 9.583 2.901 -19.743 1.00 86.00 97 THR A O 1
ATOM 793 N N . CYS A 1 98 ? 8.360 1.313 -18.747 1.00 85.75 98 CYS A N 1
ATOM 794 C CA . CYS A 1 98 ? 9.512 0.456 -18.530 1.00 85.75 98 CYS A CA 1
ATOM 795 C C . CYS A 1 98 ? 9.978 -0.295 -19.783 1.00 85.75 98 CYS A C 1
ATOM 797 O O . CYS A 1 98 ? 9.214 -1.009 -20.432 1.00 85.75 98 CYS A O 1
ATOM 799 N N . ILE A 1 99 ? 11.278 -0.172 -20.065 1.00 78.19 99 ILE A N 1
ATOM 800 C CA . ILE A 1 99 ? 11.960 -0.817 -21.194 1.00 78.19 99 ILE A CA 1
ATOM 801 C C . ILE A 1 99 ? 12.202 -2.307 -20.900 1.00 78.19 99 ILE A C 1
ATOM 803 O O . ILE A 1 99 ? 11.924 -3.160 -21.742 1.00 78.19 99 ILE A O 1
ATOM 807 N N . GLU A 1 100 ? 12.675 -2.638 -19.692 1.00 84.62 100 GLU A N 1
ATOM 808 C CA . GLU A 1 100 ? 12.944 -4.016 -19.269 1.00 84.62 100 GLU A CA 1
ATOM 809 C C . GLU A 1 100 ? 11.805 -4.561 -18.395 1.00 84.62 100 GLU A C 1
ATOM 811 O O . GLU A 1 100 ? 11.717 -4.311 -17.191 1.00 84.62 100 GLU A O 1
ATOM 816 N N . LYS A 1 101 ? 10.914 -5.338 -19.019 1.00 82.31 101 LYS A N 1
ATOM 817 C CA . LYS A 1 101 ? 9.681 -5.810 -18.372 1.00 82.31 101 LYS A CA 1
ATOM 818 C C . LYS A 1 101 ? 9.934 -6.664 -17.124 1.00 82.31 101 LYS A C 1
ATOM 820 O O . LYS A 1 101 ? 9.195 -6.519 -16.159 1.00 82.31 101 LYS A O 1
ATOM 825 N N . SER A 1 102 ? 10.958 -7.521 -17.116 1.00 81.44 102 SER A N 1
ATOM 826 C CA . SER A 1 102 ? 11.285 -8.425 -15.995 1.00 81.44 102 SER A CA 1
ATOM 827 C C . SER A 1 102 ? 11.554 -7.669 -14.692 1.00 81.44 102 SER A C 1
ATOM 829 O O . SER A 1 102 ? 10.894 -7.924 -13.686 1.00 81.44 102 SER A O 1
ATOM 831 N N . VAL A 1 103 ? 12.472 -6.701 -14.724 1.00 79.56 103 VAL A N 1
ATOM 832 C CA . VAL A 1 103 ? 12.857 -5.903 -13.548 1.00 79.56 103 VAL A CA 1
ATOM 833 C C . VAL A 1 103 ? 11.683 -5.060 -13.055 1.00 79.56 103 VAL A C 1
ATOM 835 O O . VAL A 1 103 ? 11.424 -4.980 -11.855 1.00 79.56 103 VAL A O 1
ATOM 838 N N . CYS A 1 104 ? 10.915 -4.465 -13.968 1.00 84.31 104 CYS A N 1
ATOM 839 C CA . CYS A 1 104 ? 9.764 -3.658 -13.578 1.00 84.31 104 CYS A CA 1
ATOM 840 C C . CYS A 1 104 ? 8.615 -4.471 -12.994 1.00 84.31 104 CYS A C 1
ATOM 842 O O . CYS A 1 104 ? 8.002 -4.003 -12.035 1.00 84.31 104 CYS A O 1
ATOM 844 N N . TYR A 1 105 ? 8.369 -5.690 -13.483 1.00 85.12 105 TYR A N 1
ATOM 845 C CA . TYR A 1 105 ? 7.431 -6.600 -12.827 1.00 85.12 105 TYR A CA 1
ATOM 846 C C . TYR A 1 105 ? 7.863 -6.884 -11.387 1.00 85.12 105 TYR A C 1
ATOM 848 O O . TYR A 1 105 ? 7.044 -6.781 -10.480 1.00 85.12 105 TYR A O 1
ATOM 856 N N . GLN A 1 106 ? 9.146 -7.145 -11.146 1.00 83.56 106 GLN A N 1
ATOM 857 C CA . GLN A 1 106 ? 9.649 -7.421 -9.796 1.00 83.56 106 GLN A CA 1
ATOM 858 C C . GLN A 1 106 ? 9.530 -6.201 -8.869 1.00 83.56 106 GLN A C 1
ATOM 860 O O . GLN A 1 106 ? 9.091 -6.328 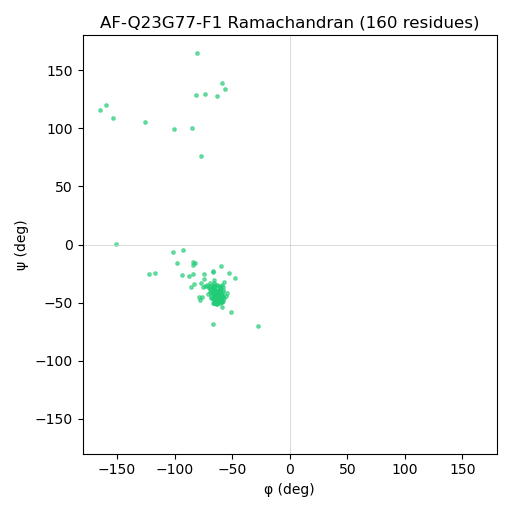-7.725 1.00 83.56 106 GLN A O 1
ATOM 865 N N . ILE A 1 107 ? 9.849 -4.997 -9.361 1.00 82.75 107 ILE A N 1
ATOM 866 C CA . ILE A 1 107 ? 9.646 -3.747 -8.607 1.00 82.75 107 ILE A CA 1
ATOM 867 C C . ILE A 1 107 ? 8.159 -3.543 -8.302 1.00 82.75 107 ILE A C 1
ATOM 869 O O . ILE A 1 107 ? 7.808 -3.157 -7.184 1.00 82.75 107 ILE A O 1
ATOM 873 N N . GLN A 1 108 ? 7.281 -3.810 -9.267 1.00 89.56 108 GLN A N 1
ATOM 874 C CA . GLN A 1 108 ? 5.836 -3.677 -9.112 1.00 89.56 108 GLN A CA 1
ATOM 875 C C . GLN A 1 108 ? 5.295 -4.665 -8.069 1.00 89.56 108 GLN A C 1
ATOM 877 O O . GLN A 1 108 ? 4.577 -4.250 -7.161 1.00 89.56 108 GLN A O 1
ATOM 882 N N . PHE A 1 109 ? 5.679 -5.940 -8.132 1.00 88.31 109 PHE A N 1
ATOM 883 C CA . PHE A 1 109 ? 5.256 -6.948 -7.158 1.00 88.31 109 PHE A CA 1
ATOM 884 C C . PHE A 1 109 ? 5.807 -6.674 -5.758 1.00 88.31 109 PHE A C 1
ATOM 886 O O . PHE A 1 109 ? 5.043 -6.696 -4.793 1.00 88.31 109 PHE A O 1
ATOM 893 N N . GLY A 1 110 ? 7.095 -6.342 -5.647 1.00 87.69 110 GLY A N 1
ATOM 894 C CA . GLY A 1 110 ? 7.728 -6.028 -4.370 1.00 87.69 110 GLY A CA 1
ATOM 895 C C . GLY A 1 110 ? 7.192 -4.736 -3.760 1.00 87.69 110 GLY A C 1
ATOM 896 O O . GLY A 1 110 ? 6.504 -4.759 -2.742 1.00 87.69 110 GLY A O 1
ATOM 897 N N . SER A 1 111 ? 7.486 -3.593 -4.386 1.00 88.94 111 SER A N 1
ATOM 898 C CA . SER A 1 111 ? 7.184 -2.276 -3.809 1.00 88.94 111 SER A CA 1
ATOM 899 C C . SER A 1 111 ? 5.723 -1.858 -3.958 1.00 88.94 111 SER A C 1
ATOM 901 O O . SER A 1 111 ? 5.131 -1.378 -2.999 1.00 88.94 111 SER A O 1
ATOM 903 N N . MET A 1 112 ? 5.097 -2.020 -5.127 1.00 94.56 112 MET A N 1
ATOM 904 C CA . MET A 1 112 ? 3.709 -1.561 -5.303 1.00 94.56 112 MET A CA 1
ATOM 905 C C . MET A 1 112 ? 2.718 -2.527 -4.654 1.00 94.56 112 MET A C 1
ATOM 907 O O . MET A 1 112 ? 1.712 -2.092 -4.084 1.00 94.56 112 MET A O 1
ATOM 911 N N . GLY A 1 113 ? 3.036 -3.823 -4.659 1.00 92.25 113 GLY A N 1
ATOM 912 C CA . GLY A 1 113 ? 2.294 -4.839 -3.915 1.00 92.25 113 GLY A CA 1
ATOM 913 C C . GLY A 1 113 ? 2.315 -4.597 -2.406 1.00 92.25 113 GLY A C 1
ATOM 914 O O . GLY A 1 113 ? 1.285 -4.743 -1.753 1.00 92.25 113 GLY A O 1
ATOM 915 N N . SER A 1 114 ? 3.447 -4.163 -1.844 1.00 94.75 114 SER A N 1
ATOM 916 C CA . SER A 1 114 ? 3.547 -3.855 -0.413 1.00 94.75 114 SER A CA 1
ATOM 917 C C . SER A 1 114 ? 3.079 -2.441 -0.040 1.00 94.75 114 SER A C 1
ATOM 919 O O . SER A 1 114 ? 2.661 -2.227 1.101 1.00 94.75 114 SER A O 1
ATOM 921 N N . LEU A 1 115 ? 3.120 -1.484 -0.975 1.00 96.06 115 LEU A N 1
ATOM 922 C CA . LEU A 1 115 ? 2.556 -0.142 -0.811 1.00 96.06 115 LEU A CA 1
ATOM 923 C C . LEU A 1 115 ? 1.028 -0.181 -0.809 1.00 96.06 115 LEU A C 1
ATOM 925 O O . LEU A 1 115 ? 0.393 0.463 0.022 1.00 96.06 115 LEU A O 1
ATOM 929 N N . SER A 1 116 ? 0.428 -0.961 -1.702 1.00 96.94 116 SER A N 1
ATOM 930 C CA . SER A 1 116 ? -1.011 -1.211 -1.687 1.00 96.94 116 SER A CA 1
ATOM 931 C C . SER A 1 116 ? -1.391 -2.281 -0.651 1.00 96.94 116 SER A C 1
ATOM 933 O O . SER A 1 116 ? -0.551 -2.958 -0.050 1.00 96.94 116 SER A O 1
ATOM 935 N N . THR A 1 117 ? -2.678 -2.375 -0.329 1.00 97.38 117 THR A N 1
ATOM 936 C CA . THR A 1 117 ? -3.206 -3.331 0.643 1.00 97.38 117 THR A CA 1
ATOM 937 C C . THR A 1 117 ? -4.701 -3.560 0.447 1.00 97.38 117 THR A C 1
ATOM 939 O O . THR A 1 117 ? -5.531 -2.656 0.569 1.00 97.38 117 THR A O 1
ATOM 942 N N . VAL A 1 118 ? -5.057 -4.817 0.183 1.00 95.94 118 VAL A N 1
ATOM 943 C CA . VAL A 1 118 ? -6.454 -5.271 0.195 1.00 95.94 118 VAL A CA 1
ATOM 944 C C . VAL A 1 118 ? -6.892 -5.606 1.620 1.00 95.94 118 VAL A C 1
ATOM 946 O O . VAL A 1 118 ? -8.034 -5.351 1.980 1.00 95.94 118 VAL A O 1
ATOM 949 N N . SER A 1 119 ? -5.995 -6.125 2.464 1.00 96.06 119 SER A N 1
ATOM 950 C CA . SER A 1 119 ? -6.334 -6.557 3.826 1.00 96.06 119 SER A CA 1
ATOM 951 C C . SER A 1 119 ? -6.682 -5.385 4.745 1.00 96.06 119 SER A C 1
ATOM 953 O O . SER A 1 119 ? -7.690 -5.440 5.450 1.00 96.06 119 SER A O 1
ATOM 955 N N . SER A 1 120 ? -5.907 -4.297 4.707 1.00 95.94 120 SER A N 1
ATOM 956 C CA . SER A 1 120 ? -6.225 -3.091 5.484 1.00 95.94 120 SER A CA 1
ATOM 957 C C . SER A 1 120 ? -7.501 -2.434 4.962 1.00 95.94 120 SER A C 1
ATOM 959 O O . SER A 1 120 ? -8.360 -2.071 5.756 1.00 95.94 120 SER A O 1
ATOM 961 N N . TRP A 1 121 ? -7.679 -2.373 3.638 1.00 96.00 121 TRP A N 1
ATOM 962 C CA . TRP A 1 121 ? -8.906 -1.859 3.029 1.00 96.00 121 TRP A CA 1
ATOM 963 C C . TRP A 1 121 ? -10.146 -2.690 3.404 1.00 96.00 121 TR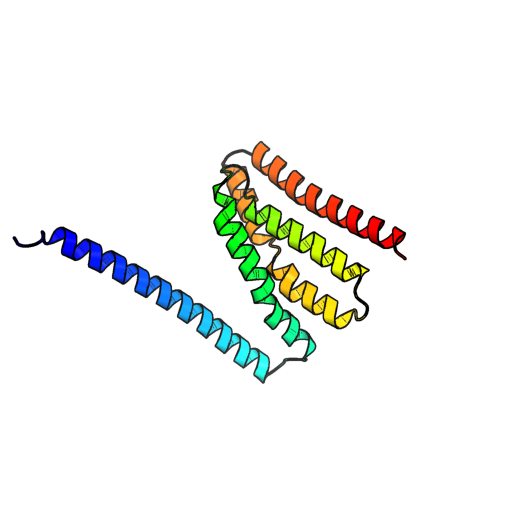P A C 1
ATOM 965 O O . TRP A 1 121 ? -11.192 -2.120 3.720 1.00 96.00 121 TRP A O 1
ATOM 975 N N . ALA A 1 122 ? -10.037 -4.020 3.447 1.00 95.75 122 ALA A N 1
ATOM 976 C CA . ALA A 1 122 ? -11.114 -4.902 3.889 1.00 95.75 122 ALA A CA 1
ATOM 977 C C . ALA A 1 122 ? -11.452 -4.685 5.372 1.00 95.75 122 ALA A C 1
ATOM 979 O O . ALA A 1 122 ? -12.624 -4.562 5.727 1.00 95.75 122 ALA A O 1
ATOM 980 N N . ASN A 1 123 ? -10.439 -4.564 6.233 1.00 95.38 123 ASN A N 1
ATOM 981 C CA . ASN A 1 123 ? -10.642 -4.254 7.648 1.00 95.38 123 ASN A CA 1
ATOM 982 C C . ASN A 1 123 ? -11.321 -2.885 7.836 1.00 95.38 123 ASN A C 1
ATOM 984 O O . ASN A 1 123 ? -12.290 -2.760 8.582 1.00 95.38 123 ASN A O 1
ATOM 988 N N . ASP A 1 124 ? -10.870 -1.864 7.109 1.00 94.50 124 ASP A N 1
ATOM 989 C CA . ASP A 1 124 ? -11.472 -0.527 7.112 1.00 94.50 124 ASP A CA 1
ATOM 990 C C . ASP A 1 124 ? -12.933 -0.563 6.644 1.00 94.50 124 ASP A C 1
ATOM 992 O O . ASP A 1 124 ? -13.802 0.097 7.218 1.00 94.50 124 ASP A O 1
ATOM 996 N N . THR A 1 125 ? -13.221 -1.390 5.641 1.00 93.81 125 THR A N 1
ATOM 997 C CA . THR A 1 125 ? -14.565 -1.614 5.104 1.00 93.81 125 THR A CA 1
ATOM 998 C C . THR A 1 125 ? -15.505 -2.223 6.135 1.00 93.81 125 THR A C 1
ATOM 1000 O O . THR A 1 125 ? -16.618 -1.714 6.301 1.00 93.81 125 THR A O 1
ATOM 1003 N N . ILE A 1 126 ? -15.058 -3.266 6.840 1.00 94.69 126 ILE A N 1
ATOM 1004 C CA . ILE A 1 126 ? -15.818 -3.927 7.911 1.00 94.69 126 ILE A CA 1
ATOM 1005 C C . ILE A 1 126 ? -16.063 -2.938 9.055 1.00 94.69 126 ILE A C 1
ATOM 1007 O O . ILE A 1 126 ? -17.213 -2.698 9.423 1.00 94.69 126 ILE A O 1
ATOM 1011 N N . ASN A 1 127 ? -15.013 -2.258 9.523 1.00 92.81 127 ASN A N 1
ATOM 1012 C CA . ASN A 1 127 ? -15.109 -1.256 10.588 1.00 92.81 127 ASN A CA 1
ATOM 1013 C C . ASN A 1 127 ? -16.072 -0.111 10.233 1.00 92.81 127 ASN A C 1
ATOM 1015 O O . ASN A 1 127 ? -16.819 0.383 11.081 1.00 92.81 127 ASN A O 1
ATOM 1019 N N . ASN A 1 128 ? -16.069 0.341 8.976 1.00 92.69 128 ASN A N 1
ATOM 1020 C CA . ASN A 1 128 ? -17.012 1.354 8.510 1.00 92.69 128 ASN A CA 1
ATOM 1021 C C . ASN A 1 128 ? -18.429 0.793 8.375 1.00 92.69 128 ASN A C 1
ATOM 1023 O O . ASN A 1 128 ? -19.380 1.525 8.636 1.00 92.69 128 ASN A O 1
ATOM 1027 N N . PHE A 1 129 ? -18.587 -0.475 7.986 1.00 93.88 129 PHE A N 1
ATOM 1028 C CA . PHE A 1 129 ? -19.893 -1.113 7.821 1.00 93.88 129 PHE A CA 1
ATOM 1029 C C . PHE A 1 129 ? -20.621 -1.246 9.158 1.00 93.88 129 PHE A C 1
ATOM 1031 O O . PHE A 1 129 ? -21.801 -0.901 9.240 1.00 93.88 129 PHE A O 1
ATOM 1038 N N . GLU A 1 130 ? -19.901 -1.661 10.202 1.00 93.81 130 GLU A N 1
ATOM 1039 C CA . GLU A 1 130 ? -20.418 -1.756 11.572 1.00 93.81 130 GLU A CA 1
ATOM 1040 C C . GLU A 1 130 ? -20.878 -0.398 12.112 1.00 93.81 130 GLU A C 1
ATOM 1042 O O . GLU A 1 130 ? -21.898 -0.308 12.793 1.00 93.81 130 GLU A O 1
ATOM 1047 N N . LYS A 1 131 ? 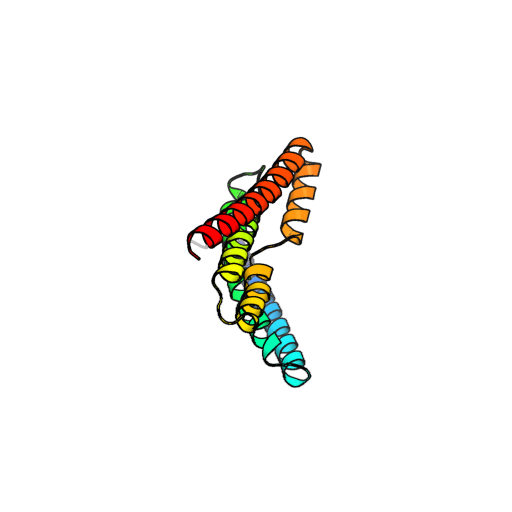-20.169 0.683 11.765 1.00 93.00 131 LYS A N 1
ATOM 1048 C CA . LYS A 1 131 ? -20.531 2.046 12.181 1.00 93.00 131 LYS A CA 1
ATOM 1049 C C . LYS A 1 131 ? -21.682 2.624 11.361 1.00 93.00 131 LYS A C 1
ATOM 1051 O O . LYS A 1 131 ? -22.582 3.252 11.913 1.00 93.00 131 LYS A O 1
ATOM 1056 N N . ASN A 1 132 ? -21.610 2.514 10.034 1.00 94.06 132 ASN A N 1
ATOM 1057 C CA . ASN A 1 132 ? -22.600 3.048 9.102 1.00 94.06 132 ASN A CA 1
ATOM 1058 C C . ASN A 1 132 ? -22.422 2.446 7.694 1.00 94.06 132 ASN A C 1
ATOM 1060 O O . ASN A 1 132 ? -21.457 2.741 6.984 1.00 94.06 132 ASN A O 1
ATOM 1064 N N . LYS A 1 133 ? -23.429 1.695 7.236 1.00 94.19 133 LYS A N 1
ATOM 1065 C CA . LYS A 1 133 ? -23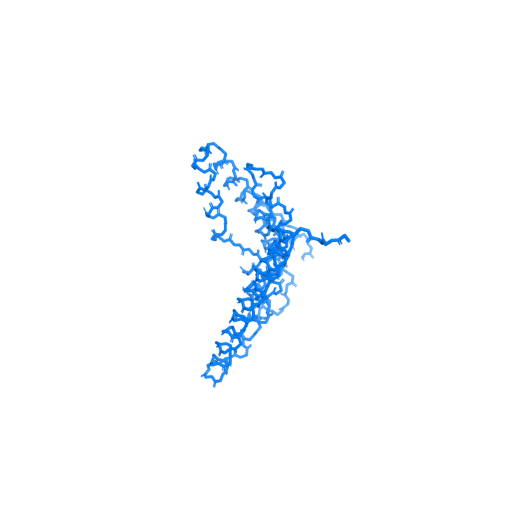.442 1.043 5.914 1.00 94.19 133 LYS A CA 1
ATOM 1066 C C . LYS A 1 133 ? -23.192 2.005 4.746 1.00 94.19 133 LYS A C 1
ATOM 1068 O O . LYS A 1 133 ? -22.437 1.665 3.839 1.00 94.19 133 LYS A O 1
ATOM 1073 N N . LEU A 1 134 ? -23.779 3.206 4.773 1.00 93.12 134 LEU A N 1
ATOM 1074 C CA . LEU A 1 134 ? -23.593 4.203 3.713 1.00 93.12 134 LEU A CA 1
ATOM 1075 C C . LEU A 1 134 ? -22.144 4.699 3.666 1.00 93.12 134 LEU A C 1
ATOM 1077 O O . LEU A 1 134 ? -21.591 4.859 2.583 1.00 93.12 134 LEU A O 1
ATOM 1081 N N . ARG A 1 135 ? -21.498 4.890 4.824 1.00 90.12 135 ARG A N 1
ATOM 1082 C CA . ARG A 1 135 ? -20.078 5.283 4.875 1.00 90.12 135 ARG A CA 1
ATOM 1083 C C . ARG A 1 135 ? -19.179 4.207 4.280 1.00 90.12 135 ARG A C 1
ATOM 1085 O O . ARG A 1 135 ? -18.305 4.531 3.486 1.00 90.12 135 ARG A O 1
ATOM 1092 N N . SER A 1 136 ? -19.425 2.943 4.623 1.00 93.75 136 SER A N 1
ATOM 1093 C CA . SER A 1 136 ? -18.695 1.811 4.043 1.00 93.75 136 SER A CA 1
ATOM 1094 C C . SER A 1 136 ? -18.860 1.752 2.522 1.00 93.75 136 SER A C 1
ATOM 1096 O O . SER A 1 136 ? -17.874 1.648 1.796 1.00 93.75 136 SER A O 1
ATOM 1098 N N . LEU A 1 137 ? -20.088 1.921 2.018 1.00 93.75 137 LEU A N 1
ATOM 1099 C CA . LEU A 1 137 ? -20.355 1.967 0.579 1.00 93.75 137 LEU A CA 1
ATOM 1100 C C . LEU A 1 137 ? -19.592 3.107 -0.113 1.00 93.75 137 LEU A C 1
ATOM 1102 O O . LEU A 1 137 ? -18.923 2.871 -1.117 1.00 93.75 137 LEU A O 1
ATOM 1106 N N . LEU A 1 138 ? -19.655 4.325 0.433 1.00 93.06 138 LEU A N 1
ATOM 1107 C CA . LEU A 1 138 ? -18.955 5.486 -0.126 1.00 93.06 138 LEU A CA 1
ATOM 1108 C C . LEU A 1 138 ? -17.431 5.311 -0.099 1.00 93.06 138 LEU A C 1
ATOM 1110 O O . LEU A 1 138 ? -16.767 5.659 -1.071 1.00 93.06 138 LEU A O 1
ATOM 1114 N N . TYR A 1 139 ? -16.878 4.740 0.974 1.00 93.88 139 TYR A N 1
ATOM 1115 C CA . TYR A 1 139 ? -15.447 4.444 1.074 1.00 93.88 139 TYR A CA 1
ATOM 1116 C C . TYR A 1 139 ? -14.995 3.433 0.014 1.00 93.88 139 TYR A C 1
ATOM 1118 O O . TYR A 1 139 ? -13.983 3.647 -0.655 1.00 93.88 139 TYR A O 1
ATOM 1126 N N . ASN A 1 140 ? -15.771 2.367 -0.191 1.00 94.12 140 ASN A N 1
ATOM 1127 C CA . ASN A 1 140 ? -15.488 1.355 -1.206 1.00 94.12 140 ASN A CA 1
ATOM 1128 C C . ASN A 1 140 ? -15.546 1.922 -2.623 1.00 94.12 140 ASN A C 1
ATOM 1130 O O . ASN A 1 140 ? -14.591 1.768 -3.382 1.00 94.12 140 ASN A O 1
ATOM 1134 N N . LEU A 1 141 ? -16.638 2.612 -2.964 1.00 93.88 141 LEU A N 1
ATOM 1135 C CA . LEU A 1 141 ? -16.802 3.228 -4.281 1.00 93.88 141 LEU A CA 1
ATOM 1136 C C . LEU A 1 141 ? -15.739 4.296 -4.539 1.00 93.88 141 LEU A C 1
ATOM 1138 O O . LEU A 1 141 ? -15.189 4.350 -5.635 1.00 93.88 141 LEU A O 1
ATOM 1142 N N . GLY A 1 142 ? -15.411 5.106 -3.530 1.00 92.88 142 GLY A N 1
ATOM 1143 C CA . GLY A 1 142 ? -14.355 6.110 -3.620 1.00 92.88 142 GLY A CA 1
ATOM 1144 C C . GLY A 1 142 ? -12.986 5.482 -3.869 1.00 92.88 142 GLY A C 1
ATOM 1145 O O . GLY A 1 142 ? -12.288 5.890 -4.793 1.00 92.88 142 GLY A O 1
ATOM 1146 N N . THR A 1 143 ? -12.624 4.453 -3.100 1.00 93.50 143 THR A N 1
ATOM 1147 C CA . THR A 1 143 ? -11.327 3.769 -3.234 1.00 93.50 143 THR A CA 1
ATOM 1148 C C . THR A 1 143 ? -11.187 3.101 -4.602 1.00 93.50 143 THR A C 1
ATOM 1150 O O . THR A 1 143 ? -10.210 3.357 -5.307 1.00 93.50 143 THR A O 1
ATOM 1153 N N . PHE A 1 144 ? -12.177 2.303 -5.019 1.00 93.00 144 PHE A N 1
ATOM 1154 C CA . PHE A 1 144 ? -12.171 1.668 -6.341 1.00 93.00 144 PHE A CA 1
ATOM 1155 C C . PHE A 1 144 ? -12.178 2.695 -7.470 1.00 93.00 144 PHE A C 1
ATOM 1157 O O . PHE A 1 144 ? -11.370 2.598 -8.392 1.00 93.00 144 PHE A O 1
ATOM 1164 N N . GLY A 1 145 ? -13.072 3.682 -7.391 1.00 94.88 145 GLY A N 1
ATOM 1165 C CA . GLY A 1 145 ? -13.242 4.699 -8.422 1.00 94.88 145 GLY A CA 1
ATOM 1166 C C . GLY A 1 145 ? -11.961 5.491 -8.650 1.00 94.88 145 GLY A C 1
ATOM 1167 O O . GLY A 1 145 ? -11.502 5.589 -9.785 1.00 94.88 145 GLY A O 1
ATOM 1168 N N . VAL A 1 146 ? -11.332 5.983 -7.580 1.00 96.06 146 VAL A N 1
ATOM 1169 C CA . VAL A 1 146 ? -10.078 6.745 -7.670 1.00 96.06 146 VAL A CA 1
ATOM 1170 C C . VAL A 1 146 ? -8.954 5.904 -8.280 1.00 96.06 146 VAL A C 1
ATOM 1172 O O . VAL A 1 146 ? -8.242 6.398 -9.155 1.00 96.06 146 VAL A O 1
ATOM 1175 N N . CYS A 1 147 ? -8.807 4.634 -7.888 1.00 95.44 147 CYS A N 1
ATOM 1176 C CA . CYS A 1 147 ? -7.763 3.764 -8.439 1.00 95.44 147 CYS A CA 1
ATOM 1177 C C . CYS A 1 147 ? -7.994 3.461 -9.931 1.00 95.44 147 CYS A C 1
ATOM 1179 O O . CYS A 1 147 ? -7.075 3.628 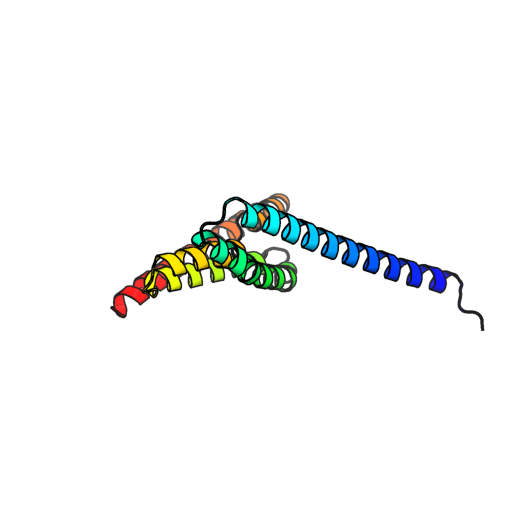-10.733 1.00 95.44 147 CYS A O 1
ATOM 1181 N N . ILE A 1 148 ? -9.219 3.091 -10.324 1.00 95.69 148 ILE A N 1
ATOM 1182 C CA . ILE A 1 148 ? -9.564 2.772 -11.721 1.00 95.69 148 ILE A CA 1
ATOM 1183 C C . ILE A 1 148 ? -9.423 4.002 -12.619 1.00 95.69 148 ILE A C 1
ATOM 1185 O O . ILE A 1 148 ? -8.780 3.926 -13.664 1.00 95.69 148 ILE A O 1
ATOM 1189 N N . ILE A 1 149 ? -9.992 5.142 -12.216 1.00 96.88 149 ILE A N 1
ATOM 1190 C CA . ILE A 1 149 ? -9.919 6.383 -12.999 1.00 96.88 149 ILE A CA 1
ATOM 1191 C C . ILE A 1 149 ? -8.459 6.788 -13.200 1.00 96.88 149 ILE A C 1
ATOM 1193 O O . ILE A 1 149 ? -8.065 7.135 -14.310 1.00 96.88 149 ILE A O 1
ATOM 1197 N N . SER A 1 150 ? -7.635 6.686 -12.157 1.00 95.50 150 SER A N 1
ATOM 1198 C CA . SER A 1 150 ? -6.216 7.036 -12.256 1.00 95.50 150 SER A CA 1
ATOM 1199 C C . SER A 1 150 ? -5.452 6.096 -13.187 1.00 95.50 150 SER A C 1
ATOM 1201 O O . SER A 1 150 ? -4.650 6.565 -13.988 1.00 95.50 150 SER A O 1
ATOM 1203 N N . ALA A 1 151 ? -5.734 4.792 -13.140 1.00 93.31 151 ALA A N 1
ATOM 1204 C CA . ALA A 1 151 ? -5.159 3.826 -14.073 1.00 93.31 151 ALA A CA 1
ATOM 1205 C C . ALA A 1 151 ? -5.527 4.142 -15.534 1.00 93.31 151 ALA A C 1
ATOM 1207 O O . ALA A 1 151 ? -4.656 4.138 -16.404 1.00 93.31 151 ALA A O 1
ATOM 1208 N N . ILE A 1 152 ? -6.796 4.481 -15.799 1.00 95.00 152 ILE A N 1
ATOM 1209 C CA . ILE A 1 152 ? -7.264 4.888 -17.133 1.00 95.00 152 ILE A CA 1
ATOM 1210 C C . ILE A 1 152 ? -6.535 6.154 -17.592 1.00 95.00 152 ILE A C 1
ATOM 1212 O O . ILE A 1 152 ? -6.017 6.181 -18.704 1.00 95.00 152 ILE A O 1
ATOM 1216 N N . ILE A 1 153 ? -6.450 7.178 -16.738 1.00 96.00 153 ILE A N 1
ATOM 1217 C CA . ILE A 1 153 ? -5.765 8.437 -17.064 1.00 96.00 153 ILE A CA 1
ATOM 1218 C C . ILE A 1 153 ? -4.300 8.177 -17.424 1.00 96.00 153 ILE A C 1
ATOM 1220 O O . ILE A 1 153 ? -3.841 8.654 -18.458 1.00 96.00 153 ILE A O 1
ATOM 1224 N N . VAL A 1 154 ? -3.572 7.401 -16.614 1.00 94.56 154 VAL A N 1
ATOM 1225 C CA . VAL A 1 154 ? -2.163 7.070 -16.891 1.00 94.56 154 VAL A CA 1
ATOM 1226 C C . VAL A 1 154 ? -2.027 6.334 -18.226 1.00 94.56 154 VAL A C 1
ATOM 1228 O O . VAL A 1 154 ? -1.151 6.667 -19.023 1.00 94.56 154 VAL A O 1
ATOM 1231 N N . ASN A 1 155 ? -2.915 5.377 -18.502 1.00 91.75 155 ASN A N 1
ATOM 1232 C CA . ASN A 1 155 ? -2.913 4.641 -19.761 1.00 91.75 155 ASN A CA 1
ATOM 1233 C C . ASN A 1 155 ? -3.162 5.554 -20.972 1.00 91.75 155 ASN A C 1
ATOM 1235 O O . ASN A 1 155 ? -2.417 5.483 -21.946 1.00 91.75 155 ASN A O 1
ATOM 1239 N N . GLU A 1 156 ? -4.160 6.437 -20.921 1.00 94.75 156 GLU A N 1
ATOM 1240 C CA . GLU A 1 156 ? -4.437 7.358 -22.031 1.00 94.75 156 GLU A CA 1
ATOM 1241 C C . GLU A 1 156 ? -3.309 8.378 -22.232 1.00 94.75 156 GLU A C 1
ATOM 1243 O O . GLU A 1 156 ? -2.902 8.619 -23.367 1.00 94.75 156 GLU A O 1
ATOM 1248 N N . LEU A 1 157 ? -2.726 8.910 -21.152 1.00 94.00 157 LEU A N 1
ATOM 1249 C CA . LEU A 1 157 ? -1.557 9.793 -21.242 1.00 94.00 157 LEU A CA 1
ATOM 1250 C C . LEU A 1 157 ? -0.354 9.099 -21.893 1.00 94.00 157 LEU A C 1
ATOM 1252 O O . LEU A 1 157 ? 0.377 9.724 -22.660 1.00 94.00 157 LEU A O 1
ATOM 1256 N N . SER A 1 158 ? -0.159 7.805 -21.630 1.00 92.50 158 SER A N 1
ATOM 1257 C CA . SER A 1 158 ? 0.933 7.035 -22.234 1.00 92.50 158 SER A CA 1
ATOM 1258 C C . SER A 1 158 ? 0.791 6.872 -23.751 1.00 92.50 158 SER A C 1
ATOM 1260 O O . SER A 1 158 ? 1.797 6.826 -24.453 1.00 92.50 158 SER A O 1
ATOM 1262 N N . LYS A 1 159 ? -0.443 6.835 -24.272 1.00 92.38 159 LYS A N 1
ATOM 1263 C CA . LYS A 1 159 ? -0.709 6.730 -25.715 1.00 92.38 159 LYS A CA 1
ATOM 1264 C C . LYS A 1 159 ? -0.447 8.030 -26.467 1.00 92.38 159 LYS A C 1
ATOM 1266 O O . LYS A 1 159 ? -0.202 7.982 -27.658 1.00 92.38 159 LYS A O 1
ATOM 1271 N N . ILE A 1 160 ? -0.537 9.178 -25.795 1.00 92.62 160 ILE A N 1
ATOM 1272 C CA . ILE A 1 160 ? -0.284 10.490 -26.412 1.00 92.62 160 ILE A CA 1
ATOM 1273 C C . ILE A 1 160 ? 1.220 10.713 -26.634 1.00 92.62 160 ILE A C 1
ATOM 1275 O O . ILE A 1 160 ? 1.609 11.420 -27.557 1.00 92.62 160 ILE A O 1
ATOM 1279 N N . ASN A 1 161 ? 2.059 10.123 -25.780 1.00 81.81 161 ASN A N 1
ATOM 1280 C CA . ASN A 1 161 ? 3.507 10.345 -25.776 1.00 81.81 161 ASN A CA 1
ATOM 1281 C C . ASN A 1 161 ? 4.308 9.335 -26.618 1.00 81.81 161 ASN A C 1
ATOM 1283 O O . ASN A 1 161 ? 5.525 9.489 -26.715 1.00 81.81 161 ASN A O 1
ATOM 1287 N N . ASN A 1 162 ? 3.654 8.316 -27.184 1.00 73.81 162 ASN A N 1
ATOM 1288 C CA . ASN A 1 162 ? 4.250 7.310 -28.070 1.00 73.81 162 ASN A CA 1
ATOM 1289 C C . ASN A 1 162 ? 3.737 7.499 -29.498 1.00 73.81 162 ASN A C 1
ATOM 1291 O O . ASN A 1 162 ? 4.546 7.319 -30.433 1.00 73.81 162 ASN A O 1
#

pLDDT: mean 85.05, std 11.35, range [56.75, 97.56]

Organism: Tetrahymena thermophila (strain SB210) (NCBI:txid312017)

InterPro domains:
  IPR003691 Fluoride-specific ion channel FluC [PF02537] (52-152)
  IPR003691 Fluoride-specific ion channel FluC [PTHR28259] (20-152)

Sequence (162 aa):
MSMPQQQVDSHNQVNKNRYYEIAVILFIISIEIIGFSIAFSSYFDLNYLYEILFGPIGALPRYILSTKLNYLFSCFQLGTLLSNWFGTVIAFILQVTCIEKSVCYQIQFGSMGSLSTVSSWANDTINNFEKNKLRSLLYNLGTFGVCIISAIIVNELSKINN

Solvent-accessible surface area (backbone atoms only — not comparable to full-atom values): 8440 Å² total; per-residue (Å²): 136,80,78,61,67,70,61,56,53,54,54,53,52,55,50,51,53,52,52,51,54,52,51,52,51,54,50,52,51,48,50,52,52,50,53,48,51,58,48,57,75,72,68,63,56,73,70,55,52,46,22,61,68,26,24,59,68,13,34,52,56,24,50,50,34,33,72,71,31,27,75,76,33,92,79,44,52,47,8,54,45,49,21,35,36,51,19,40,44,52,41,48,50,46,70,74,69,51,85,58,59,71,64,49,50,24,44,34,57,8,18,28,50,37,18,22,61,68,67,62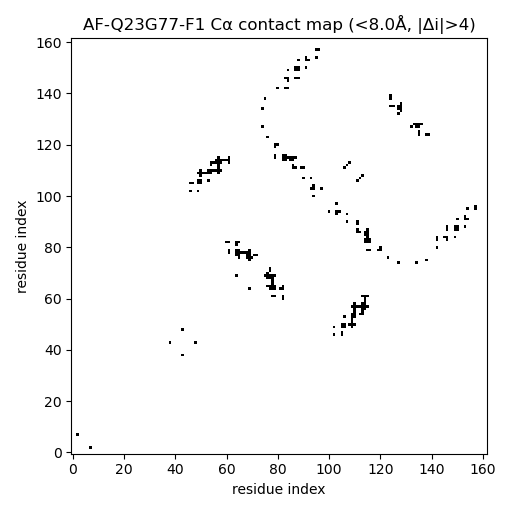,48,50,52,53,37,51,59,29,37,79,74,35,58,68,50,21,50,52,51,51,52,49,47,51,47,54,33,51,53,45,41,51,51,52,53,57,56,52,62,75,78,107

Secondary structure (DSSP, 8-state):
-PPPHHHHHHHHHHHHHHHHHHHHHHHHHHHHHHHHHHHHHHH--HHHHHHHHHHHHHHHHHHHHHHHHTTT-TT--HHHHHHHHHHHHHHHHHHHH-S-HHHHHHHIIIIIHHHS-HHHHHHHHHHHHHH-HHHHHHHHHHHHHHHHHHHHHHHHHHHH--

Mean predicted aligned error: 10.06 Å

Nearest PDB structures (foldseek):
  6b2a-assembly1_B  TM=8.321E-01  e=7.297E-05  Escherichia coli
  6bx4-assembly2_B  TM=8.328E-01  e=1.264E-04  Escherichia coli
  7kkr-assembly1_B  TM=8.292E-01  e=2.673E-04  Escherichia coli
  6x58-assembly1_E  TM=6.926E-01  e=1.082E-03  Human immunodeficiency virus